Protein AF-A0A7Y6TZ34-F1 (afdb_monomer)

Nearest PDB structures (foldseek):
  5hxy-assembly4_D  TM=5.989E-01  e=1.468E-01  Thermoplasma acidophilum DSM 1728
  5jjv-assembly1_A-2  TM=5.869E-01  e=2.330E-01  Helicobacter pylori 26695
  3crx-assembly1_A  TM=7.226E-01  e=2.640E+00  Punavirus P1

Secondary structure (DSSP, 8-state):
-HHHHHHHHHHHHHTT-HHHHHHHHT--HHHHHHHHHHHHHHTT--HHHHHHHHT-S-HHHHHHHHHHHHHHHHHHHHHHHHHHS--

InterPro domains:
  IPR002104 Integrase, catalytic domain [PF00589] (19-70)
  IPR002104 Integrase, catalytic domain [PS51898] (1-79)
  IPR011010 DNA breaking-rejoining enzyme, catalytic core [SSF56349] (17-78)
  IPR013762 Integrase-like, catalytic domain superfamily [G3DSA:1.10.443.10] (1-81)

Radius of gyration: 16.73 Å; Cα contacts (8 Å, |Δi|>4): 61; chains: 1; bounding box: 44×15×43 Å

Sequence (87 aa):
MKRFFGDCARVLQTQGHAKAAERFARASTHWLRHSHASHAIASGMPIEVAQQNLGHASLATTAIYVTTEAKRRMRAVESFWGKGSST

Mean predicted aligned error: 6.28 Å

Solvent-accessible surface area (backbone atoms only — not comparable to full-atom values): 4887 Å² total; per-residue (Å²): 108,60,66,59,28,43,53,52,12,53,54,30,43,77,70,68,38,53,75,58,13,55,53,29,60,70,45,48,75,65,53,51,53,50,55,50,51,28,49,43,44,72,73,65,47,55,67,68,60,52,20,58,78,69,67,51,98,41,65,73,75,46,45,62,35,53,58,53,41,52,55,51,51,51,54,50,51,52,55,53,56,67,65,66,74,79,123

Organism: NCBI:txid2742824

pLDDT: mean 89.83, std 9.65, range [45.09, 98.12]

Structure (mmCIF, N/CA/C/O backbone):
data_AF-A0A7Y6TZ34-F1
#
_entry.id   AF-A0A7Y6TZ34-F1
#
loop_
_atom_site.group_PDB
_atom_site.id
_atom_site.type_symbol
_atom_site.label_atom_id
_atom_site.label_alt_id
_atom_site.label_comp_id
_atom_site.label_asym_id
_atom_site.label_entity_id
_atom_site.label_seq_id
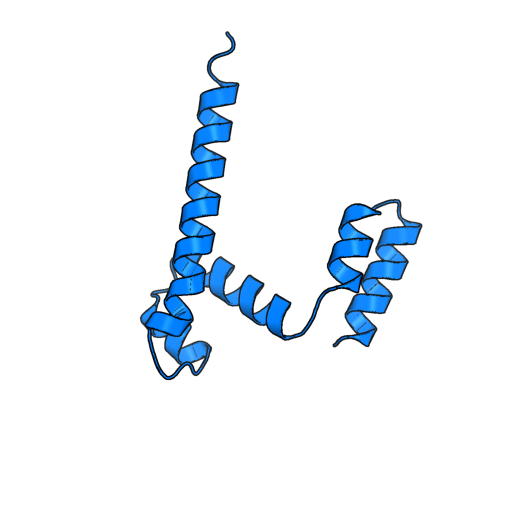_atom_site.pdbx_PDB_ins_code
_atom_site.Cartn_x
_atom_site.Cartn_y
_atom_site.Cartn_z
_atom_site.occupancy
_atom_site.B_iso_or_equiv
_atom_site.auth_seq_id
_atom_site.auth_comp_id
_atom_site.auth_asym_id
_atom_site.auth_atom_id
_atom_site.pdbx_PDB_model_num
ATOM 1 N N . MET A 1 1 ? 16.814 -5.665 0.325 1.00 80.00 1 MET A N 1
ATOM 2 C CA . MET A 1 1 ? 15.566 -5.250 -0.360 1.00 80.00 1 MET A CA 1
ATOM 3 C C . MET A 1 1 ? 15.760 -4.215 -1.467 1.00 80.00 1 MET A C 1
ATOM 5 O O . MET A 1 1 ? 15.261 -4.443 -2.555 1.00 80.00 1 MET A O 1
ATOM 9 N N . LYS A 1 2 ? 16.508 -3.118 -1.256 1.00 88.19 2 LYS A N 1
ATOM 10 C CA . LYS A 1 2 ? 16.729 -2.098 -2.308 1.00 88.19 2 LYS A CA 1
ATOM 11 C C . LYS A 1 2 ? 17.331 -2.670 -3.602 1.00 88.19 2 LYS A C 1
ATOM 13 O O . LYS A 1 2 ? 16.859 -2.347 -4.682 1.00 88.19 2 LYS A O 1
ATOM 18 N N . ARG A 1 3 ? 18.311 -3.578 -3.480 1.00 92.94 3 ARG A N 1
ATOM 19 C CA . ARG A 1 3 ? 18.897 -4.305 -4.621 1.00 92.94 3 ARG A CA 1
ATOM 20 C C . ARG A 1 3 ? 17.845 -5.082 -5.420 1.00 92.94 3 ARG A C 1
ATOM 22 O O . ARG A 1 3 ? 17.743 -4.878 -6.616 1.00 92.94 3 ARG A O 1
ATOM 29 N N . PHE A 1 4 ? 17.023 -5.882 -4.737 1.00 93.88 4 PHE A N 1
ATOM 30 C CA . PHE A 1 4 ? 15.931 -6.639 -5.359 1.00 93.88 4 PHE A CA 1
ATOM 31 C C . PHE A 1 4 ? 14.986 -5.734 -6.161 1.00 93.88 4 PHE A C 1
ATOM 33 O O . PHE A 1 4 ? 14.683 -6.021 -7.311 1.00 93.88 4 PHE A O 1
ATOM 40 N N . PHE A 1 5 ? 14.575 -4.597 -5.595 1.00 94.94 5 PHE A N 1
ATOM 41 C CA . PHE A 1 5 ? 13.732 -3.648 -6.320 1.00 94.94 5 PHE A CA 1
ATOM 42 C C . PHE A 1 5 ? 14.420 -3.006 -7.526 1.00 94.94 5 PHE A C 1
ATOM 44 O O . PHE A 1 5 ? 13.773 -2.821 -8.555 1.00 94.94 5 PHE A O 1
ATOM 51 N N . GLY A 1 6 ? 15.720 -2.719 -7.432 1.00 95.75 6 GLY A N 1
ATOM 52 C CA . GLY A 1 6 ? 16.518 -2.277 -8.577 1.00 95.75 6 GLY A CA 1
ATOM 53 C C . GLY A 1 6 ? 16.590 -3.332 -9.685 1.00 95.75 6 GLY A C 1
ATOM 54 O O . GL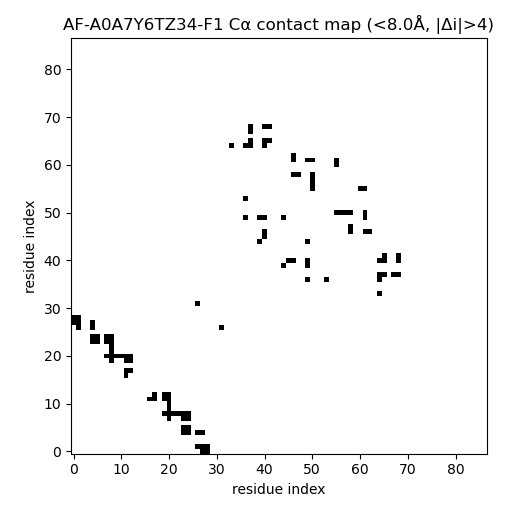Y A 1 6 ? 16.444 -3.000 -10.860 1.00 95.75 6 GLY A O 1
ATOM 55 N N . ASP A 1 7 ? 16.733 -4.607 -9.321 1.00 97.00 7 ASP A N 1
ATOM 56 C CA . ASP A 1 7 ? 16.721 -5.716 -10.278 1.00 97.00 7 ASP A CA 1
ATOM 57 C C . ASP A 1 7 ? 15.355 -5.867 -10.961 1.00 97.00 7 ASP A C 1
ATOM 59 O O . ASP A 1 7 ? 15.295 -5.963 -12.188 1.00 97.00 7 ASP A O 1
ATOM 63 N N . CYS A 1 8 ? 14.254 -5.795 -10.205 1.00 96.00 8 CYS A N 1
ATOM 64 C CA . CYS A 1 8 ? 12.904 -5.771 -10.773 1.00 96.00 8 CYS A CA 1
ATOM 65 C C . CYS A 1 8 ? 12.700 -4.580 -11.715 1.00 96.00 8 CYS A C 1
ATOM 67 O O . CYS A 1 8 ? 12.146 -4.749 -12.799 1.00 96.00 8 CYS A O 1
ATOM 69 N N . ALA A 1 9 ? 13.162 -3.386 -11.330 1.00 97.06 9 ALA A N 1
ATOM 70 C CA . ALA A 1 9 ? 13.055 -2.192 -12.161 1.00 97.06 9 ALA A CA 1
ATOM 71 C C . ALA A 1 9 ? 13.772 -2.376 -13.504 1.00 97.06 9 ALA A C 1
ATOM 73 O O . ALA A 1 9 ? 13.207 -2.072 -14.552 1.00 97.06 9 ALA A O 1
ATOM 74 N N . ARG A 1 10 ? 14.982 -2.946 -13.485 1.00 97.81 10 ARG A N 1
ATOM 75 C CA . ARG A 1 10 ? 15.756 -3.244 -14.694 1.00 97.81 10 ARG A CA 1
ATOM 76 C C . ARG A 1 10 ? 15.040 -4.246 -15.604 1.00 97.81 10 ARG A C 1
ATOM 78 O O . ARG A 1 10 ? 14.963 -4.003 -16.802 1.00 97.81 10 ARG A O 1
ATOM 85 N N . VAL A 1 11 ? 14.483 -5.327 -15.052 1.00 98.12 11 VAL A N 1
ATOM 86 C CA . VAL A 1 11 ? 13.710 -6.315 -15.833 1.00 98.12 11 VAL A CA 1
ATOM 87 C C . VAL A 1 11 ? 12.460 -5.684 -16.454 1.00 98.12 11 VAL A C 1
ATOM 89 O O . VAL A 1 11 ? 12.183 -5.877 -17.636 1.00 98.12 11 VAL A O 1
ATOM 92 N N . LEU A 1 12 ? 11.721 -4.881 -15.687 1.00 98.00 12 LEU A N 1
ATOM 93 C CA . LEU A 1 12 ? 10.528 -4.189 -16.183 1.00 98.00 12 LEU A CA 1
ATOM 94 C C . LEU A 1 12 ? 10.870 -3.174 -17.279 1.00 98.00 12 LEU A C 1
ATOM 96 O O . LEU A 1 12 ? 10.101 -3.014 -18.227 1.00 98.00 12 LEU A O 1
ATOM 100 N N . GLN A 1 13 ? 12.031 -2.522 -17.183 1.00 97.62 13 GLN A N 1
ATOM 101 C CA . GLN A 1 13 ? 12.509 -1.598 -18.205 1.00 97.62 13 GLN A CA 1
ATOM 102 C C . GLN A 1 13 ? 12.768 -2.322 -19.531 1.00 97.62 13 GLN A C 1
ATOM 104 O O . GLN A 1 13 ? 12.326 -1.845 -20.574 1.00 97.62 13 GLN A O 1
ATOM 109 N N . THR A 1 14 ? 13.426 -3.487 -19.505 1.00 97.62 14 THR A N 1
ATOM 110 C CA . THR A 1 14 ? 13.702 -4.264 -20.728 1.00 97.62 14 THR A CA 1
ATOM 111 C C . THR A 1 14 ? 12.437 -4.853 -21.354 1.00 97.62 14 THR A C 1
ATOM 113 O O . THR A 1 14 ? 12.415 -5.115 -22.548 1.00 97.62 14 THR A O 1
ATOM 116 N N . GLN A 1 15 ? 11.376 -5.034 -20.566 1.00 97.38 15 GLN A N 1
ATOM 117 C CA . GLN A 1 15 ? 10.059 -5.490 -21.030 1.00 97.38 15 GLN A CA 1
ATOM 118 C C . GLN A 1 15 ? 9.159 -4.345 -21.538 1.00 97.38 15 GLN A C 1
ATOM 120 O O . GLN A 1 15 ? 8.006 -4.578 -21.886 1.00 97.38 15 GLN A O 1
ATOM 125 N N . GLY A 1 16 ? 9.648 -3.099 -21.561 1.00 96.50 16 GLY A N 1
ATOM 126 C CA . GLY A 1 16 ? 8.878 -1.935 -22.015 1.00 96.50 16 GLY A CA 1
ATOM 127 C C . GLY A 1 16 ? 7.896 -1.370 -20.978 1.00 96.50 16 GLY A C 1
ATOM 128 O O . GLY A 1 16 ? 7.155 -0.431 -21.265 1.00 96.50 16 GLY A O 1
ATOM 129 N N . HIS A 1 17 ? 7.902 -1.870 -19.740 1.00 97.56 17 HIS A N 1
ATOM 130 C CA . HIS A 1 17 ? 7.037 -1.393 -18.658 1.00 97.56 17 HIS A CA 1
ATOM 131 C C . HIS A 1 17 ? 7.649 -0.198 -17.907 1.00 97.56 17 HIS A C 1
ATOM 133 O O . HIS A 1 17 ? 7.801 -0.232 -16.683 1.00 97.56 17 HIS A O 1
ATOM 139 N N . ALA A 1 18 ? 7.961 0.888 -18.622 1.00 95.50 18 ALA A N 1
ATOM 140 C CA . ALA A 1 18 ? 8.705 2.043 -18.094 1.00 95.50 18 ALA A CA 1
ATOM 141 C C . ALA A 1 18 ? 8.119 2.620 -16.787 1.00 95.50 18 ALA A C 1
ATOM 143 O O . ALA A 1 18 ? 8.835 2.847 -15.813 1.00 95.50 18 ALA A O 1
ATOM 144 N N . LYS A 1 19 ? 6.790 2.775 -16.709 1.00 95.94 19 LYS A N 1
ATOM 145 C CA . LYS A 1 19 ? 6.121 3.293 -15.501 1.00 95.94 19 LYS A CA 1
ATOM 146 C C . LYS A 1 19 ? 6.246 2.352 -14.300 1.00 95.94 19 LYS A C 1
ATOM 148 O O . LYS A 1 19 ? 6.336 2.803 -13.160 1.00 95.94 19 LYS A O 1
ATOM 153 N N . ALA A 1 20 ? 6.207 1.040 -14.526 1.00 94.25 20 ALA A N 1
ATOM 154 C CA . ALA A 1 20 ? 6.394 0.071 -13.452 1.00 94.25 20 ALA A CA 1
ATOM 155 C C . ALA A 1 20 ? 7.862 0.054 -13.007 1.00 94.25 20 ALA A C 1
ATOM 157 O O . ALA A 1 20 ? 8.126 0.080 -11.806 1.00 94.25 20 ALA A O 1
ATOM 158 N N . ALA A 1 21 ? 8.798 0.107 -13.957 1.00 96.62 21 ALA A N 1
ATOM 159 C CA . ALA A 1 21 ? 10.226 0.195 -13.680 1.00 96.62 21 ALA A CA 1
ATOM 160 C C . ALA A 1 21 ? 10.565 1.391 -12.775 1.00 96.62 21 ALA A C 1
ATOM 162 O O . ALA A 1 21 ? 11.204 1.209 -11.739 1.00 96.62 21 ALA A O 1
ATOM 163 N N . GLU A 1 22 ? 10.050 2.586 -13.085 1.00 96.00 22 GLU A N 1
ATOM 164 C CA . GLU A 1 22 ? 10.251 3.785 -12.256 1.00 96.00 22 GLU A CA 1
ATOM 165 C C . GLU A 1 22 ? 9.725 3.593 -10.822 1.00 96.00 22 GLU A C 1
ATOM 167 O O . GLU A 1 22 ? 10.393 3.927 -9.839 1.00 96.00 22 GLU A O 1
ATOM 172 N N . ARG A 1 23 ? 8.533 3.001 -10.679 1.00 93.75 23 ARG A N 1
ATOM 173 C CA . ARG A 1 23 ? 7.931 2.738 -9.363 1.00 93.75 23 ARG A CA 1
ATOM 174 C C . ARG A 1 23 ? 8.774 1.772 -8.536 1.00 93.75 23 ARG A C 1
ATOM 176 O O . ARG A 1 23 ? 8.976 2.020 -7.349 1.00 93.75 23 ARG A O 1
ATOM 183 N N . PHE A 1 24 ? 9.278 0.704 -9.151 1.00 94.75 24 PHE A N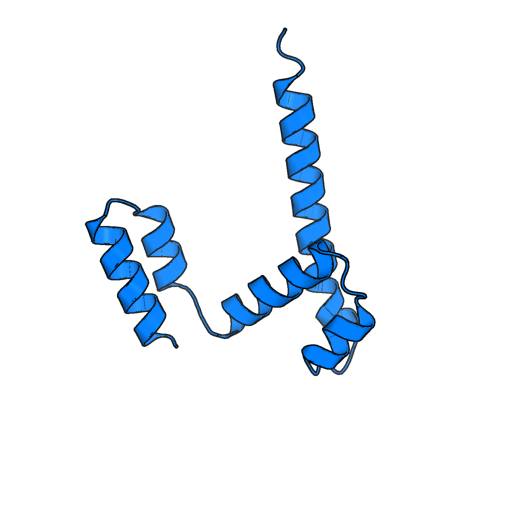 1
ATOM 184 C CA . PHE A 1 24 ? 10.154 -0.254 -8.479 1.00 94.75 24 PHE A CA 1
ATOM 185 C C . 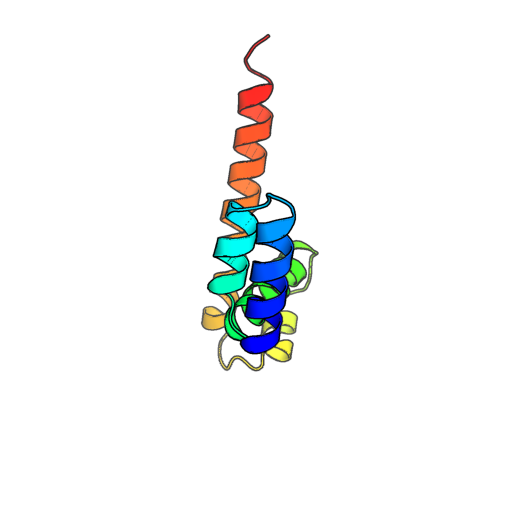PHE A 1 24 ? 11.517 0.361 -8.139 1.00 94.75 24 PHE A C 1
ATOM 187 O O . PHE A 1 24 ? 12.009 0.143 -7.037 1.00 94.75 24 PHE A O 1
ATOM 194 N N . ALA A 1 25 ? 12.083 1.220 -8.989 1.00 95.19 25 ALA A N 1
ATOM 195 C CA . ALA A 1 25 ? 13.346 1.906 -8.697 1.00 95.19 25 ALA A CA 1
ATOM 196 C C . ALA A 1 25 ? 13.274 2.782 -7.428 1.00 95.19 25 ALA A C 1
ATOM 198 O O . ALA A 1 25 ? 14.272 2.956 -6.726 1.00 95.19 25 ALA A O 1
ATOM 199 N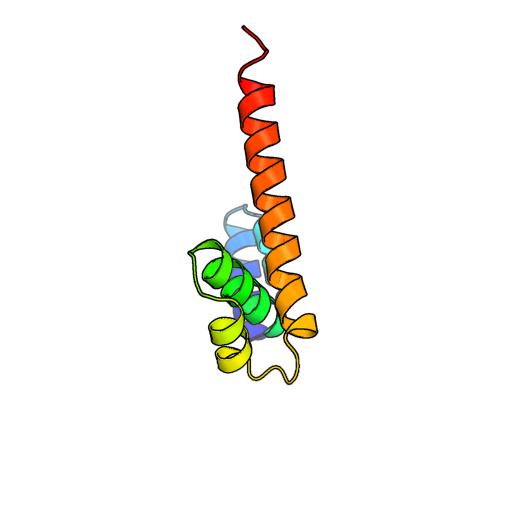 N . ARG A 1 26 ? 12.083 3.303 -7.108 1.00 93.69 26 ARG A N 1
ATOM 200 C CA . ARG A 1 26 ? 11.812 4.125 -5.916 1.00 93.69 26 ARG A CA 1
ATOM 201 C C . ARG A 1 26 ? 11.308 3.322 -4.712 1.00 93.69 26 ARG A C 1
ATOM 203 O O . ARG A 1 26 ? 11.108 3.899 -3.641 1.00 93.69 26 ARG A O 1
ATOM 210 N N . ALA A 1 27 ? 11.078 2.019 -4.863 1.00 93.25 27 ALA A N 1
ATOM 211 C CA . ALA A 1 27 ? 10.501 1.195 -3.812 1.00 93.25 27 ALA A CA 1
ATOM 212 C C . ALA A 1 27 ? 11.484 0.960 -2.653 1.00 93.25 27 ALA A C 1
ATOM 214 O O . ALA A 1 27 ? 12.699 0.832 -2.816 1.00 93.25 27 ALA A O 1
ATOM 215 N N . SER A 1 28 ? 10.931 0.874 -1.446 1.00 92.88 28 SER A N 1
ATOM 216 C CA . SER A 1 28 ? 11.668 0.642 -0.205 1.00 92.88 28 SER A CA 1
ATOM 217 C C . SER A 1 28 ? 10.960 -0.402 0.656 1.00 92.88 28 SER A C 1
ATOM 219 O O . SER A 1 28 ? 9.844 -0.831 0.363 1.00 92.88 28 SER A O 1
ATOM 221 N N . THR A 1 29 ? 11.590 -0.823 1.750 1.00 91.12 29 THR A N 1
ATOM 222 C CA . THR A 1 29 ? 10.945 -1.705 2.738 1.00 91.12 29 THR A CA 1
ATOM 223 C C . THR A 1 29 ? 9.672 -1.082 3.315 1.00 91.12 29 THR A C 1
ATOM 225 O O . THR A 1 29 ? 8.688 -1.780 3.546 1.00 91.12 29 THR A O 1
ATOM 228 N N . HIS A 1 30 ? 9.652 0.242 3.478 1.00 90.19 30 HIS A N 1
ATOM 229 C CA . HIS A 1 30 ? 8.470 0.981 3.909 1.00 90.19 30 HIS A CA 1
ATOM 230 C C . HIS A 1 30 ? 7.327 0.897 2.883 1.00 90.19 30 HIS A C 1
ATOM 232 O O . HIS A 1 30 ? 6.171 0.740 3.267 1.00 90.19 30 HIS A O 1
ATOM 238 N N . TRP A 1 31 ? 7.637 0.891 1.583 1.00 91.00 31 TRP A N 1
ATOM 239 C CA . TRP A 1 31 ? 6.634 0.729 0.525 1.00 91.00 31 TRP A CA 1
ATOM 240 C C . TRP A 1 31 ? 5.901 -0.622 0.593 1.00 91.00 31 TRP A C 1
ATOM 242 O O . TRP A 1 31 ? 4.690 -0.686 0.367 1.00 91.00 31 TRP A O 1
ATOM 25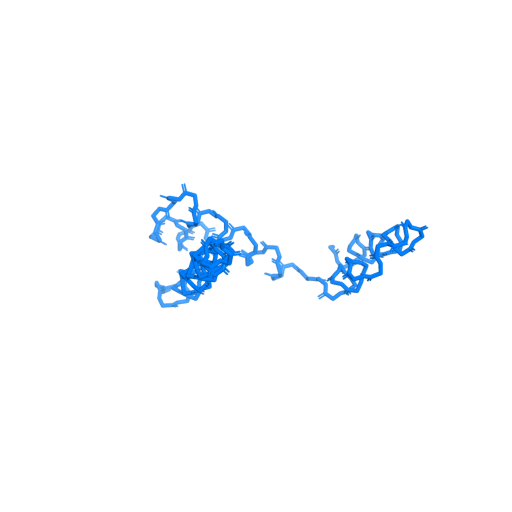2 N N . LEU A 1 32 ? 6.605 -1.695 0.971 1.00 90.25 32 LEU A N 1
ATOM 253 C CA . LEU A 1 32 ? 5.981 -3.005 1.199 1.00 90.25 32 LEU A CA 1
ATOM 254 C C . LEU A 1 32 ? 5.071 -3.001 2.415 1.00 90.25 32 LEU A C 1
ATOM 256 O O . LEU A 1 32 ? 3.953 -3.497 2.319 1.00 90.25 32 LEU A O 1
ATOM 260 N N . ARG A 1 33 ? 5.525 -2.415 3.533 1.00 91.88 33 ARG A N 1
ATOM 261 C CA . ARG A 1 33 ? 4.693 -2.266 4.734 1.00 91.88 33 ARG A CA 1
ATOM 262 C C . ARG A 1 33 ? 3.397 -1.531 4.393 1.00 91.88 33 ARG A C 1
ATOM 264 O O . ARG A 1 33 ? 2.329 -1.990 4.780 1.00 91.88 33 ARG A O 1
ATOM 271 N N . HIS A 1 34 ? 3.494 -0.459 3.606 1.00 90.81 34 HIS A N 1
ATOM 272 C CA . HIS A 1 34 ? 2.327 0.268 3.119 1.00 90.81 34 HIS A CA 1
ATOM 273 C C . HIS A 1 34 ? 1.395 -0.599 2.284 1.00 90.81 34 HIS A C 1
ATOM 275 O O . HIS A 1 34 ? 0.202 -0.673 2.565 1.00 90.81 34 HIS A O 1
ATOM 281 N N . SER A 1 35 ? 1.946 -1.273 1.277 1.00 90.06 35 SER A N 1
ATOM 282 C CA . SER A 1 35 ? 1.159 -2.109 0.370 1.00 90.06 35 SER A CA 1
ATOM 283 C C . SER A 1 35 ? 0.452 -3.239 1.122 1.00 90.06 35 SER A C 1
ATOM 285 O O . SER A 1 35 ? -0.730 -3.474 0.894 1.00 90.06 35 SER A O 1
ATOM 287 N N . HIS A 1 36 ? 1.144 -3.887 2.062 1.00 92.56 36 HIS A N 1
ATOM 288 C CA . HIS A 1 36 ? 0.577 -4.932 2.908 1.00 92.56 36 HIS A CA 1
ATOM 289 C C . HIS A 1 36 ? -0.547 -4.402 3.807 1.00 92.56 36 HIS A C 1
ATOM 291 O O . HIS A 1 36 ? -1.649 -4.942 3.771 1.00 92.56 36 HIS A O 1
ATOM 297 N N . ALA A 1 37 ? -0.301 -3.333 4.569 1.00 93.50 37 ALA A N 1
ATOM 298 C CA . ALA A 1 37 ? -1.271 -2.794 5.521 1.00 93.50 37 ALA A CA 1
ATOM 299 C C . ALA A 1 37 ? -2.544 -2.279 4.833 1.00 93.50 37 ALA A C 1
ATOM 301 O O . ALA A 1 37 ? -3.653 -2.631 5.238 1.00 93.50 37 ALA A O 1
ATOM 302 N N . SER A 1 38 ? -2.391 -1.500 3.756 1.00 91.38 38 SER A N 1
ATOM 303 C CA . SER A 1 38 ? -3.519 -1.033 2.949 1.00 91.38 38 SER A CA 1
ATOM 304 C C . SER A 1 38 ? -4.308 -2.203 2.363 1.00 91.38 38 SER A C 1
ATOM 306 O O . SER A 1 38 ? -5.526 -2.239 2.505 1.00 91.38 38 SER A O 1
ATOM 308 N N . HIS A 1 39 ? -3.638 -3.204 1.782 1.00 91.12 39 HIS A N 1
ATOM 309 C CA . HIS A 1 39 ? -4.328 -4.362 1.212 1.00 91.12 39 HIS A CA 1
ATOM 310 C C . HIS A 1 39 ? -5.055 -5.195 2.277 1.00 91.12 39 HIS A C 1
ATOM 312 O O . HIS A 1 39 ? -6.192 -5.612 2.052 1.00 91.12 39 HIS A O 1
ATOM 318 N N . ALA A 1 40 ? -4.432 -5.441 3.429 1.00 93.31 40 ALA A N 1
ATOM 319 C CA . ALA A 1 40 ? -5.024 -6.230 4.505 1.00 93.31 40 ALA A CA 1
ATOM 320 C C . ALA A 1 40 ? -6.313 -5.581 5.029 1.00 93.31 40 ALA A C 1
ATOM 322 O O . ALA A 1 40 ? -7.357 -6.232 5.082 1.00 93.31 40 ALA A O 1
ATOM 323 N N . ILE A 1 41 ? -6.269 -4.276 5.315 1.00 92.81 41 ILE A N 1
ATOM 324 C CA . ILE A 1 41 ? -7.437 -3.505 5.761 1.00 92.81 41 ILE A CA 1
ATOM 325 C C . ILE A 1 41 ? -8.511 -3.465 4.666 1.00 92.81 41 ILE A C 1
ATOM 327 O O . ILE A 1 41 ? -9.690 -3.679 4.944 1.00 92.81 41 ILE A O 1
ATOM 331 N N . ALA A 1 42 ? -8.122 -3.266 3.401 1.00 89.12 42 ALA A N 1
ATOM 332 C CA . ALA A 1 42 ? -9.057 -3.300 2.275 1.00 89.12 42 ALA A CA 1
ATOM 333 C C . ALA A 1 42 ? -9.799 -4.634 2.153 1.00 89.12 42 ALA A C 1
ATOM 335 O O . ALA A 1 42 ? -10.950 -4.645 1.717 1.00 89.12 42 ALA A O 1
ATOM 336 N N . SER A 1 43 ? -9.126 -5.723 2.531 1.00 91.19 43 SER A N 1
ATOM 337 C CA . SER A 1 43 ? -9.639 -7.097 2.494 1.00 91.19 43 SER A CA 1
ATOM 338 C C . SER A 1 43 ? -10.457 -7.459 3.738 1.00 91.19 43 SER A C 1
ATOM 340 O O . SER A 1 43 ? -10.900 -8.595 3.854 1.00 91.19 43 SER A O 1
ATOM 342 N N . GLY A 1 44 ? -10.669 -6.510 4.657 1.00 91.94 44 GLY A N 1
ATOM 343 C CA . GLY A 1 44 ? -11.516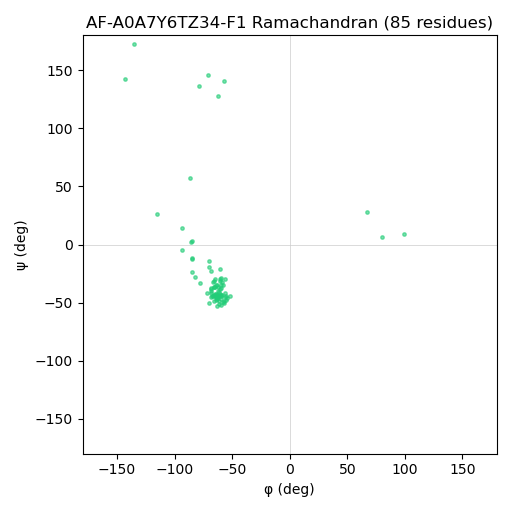 -6.686 5.836 1.00 91.94 44 GLY A CA 1
ATOM 344 C C . GLY A 1 44 ? -10.768 -7.000 7.130 1.00 91.94 44 GLY A C 1
ATOM 345 O O . GLY A 1 44 ? -11.418 -7.299 8.127 1.00 91.94 44 GLY A O 1
ATOM 346 N N . MET A 1 45 ? -9.432 -6.922 7.159 1.00 94.94 45 MET A N 1
ATOM 347 C CA . MET A 1 45 ? -8.699 -7.034 8.424 1.00 94.94 45 MET A CA 1
ATOM 348 C C . MET A 1 45 ? -9.098 -5.883 9.367 1.00 94.94 45 MET A C 1
ATOM 350 O O . MET A 1 45 ? -8.984 -4.721 8.958 1.00 94.94 45 MET A O 1
ATOM 354 N N . PRO A 1 46 ? -9.506 -6.169 10.620 1.00 94.81 46 PRO A N 1
ATOM 355 C CA . PRO A 1 46 ? -9.753 -5.132 11.617 1.00 94.81 46 PRO A CA 1
ATOM 356 C C . PRO A 1 46 ? -8.510 -4.264 11.836 1.00 94.81 46 PRO A C 1
ATOM 358 O O . PRO A 1 46 ? -7.379 -4.764 11.849 1.00 94.81 46 PRO A O 1
ATOM 361 N N . ILE A 1 47 ? -8.706 -2.956 12.001 1.00 94.06 47 ILE A N 1
ATOM 362 C CA . ILE A 1 47 ? -7.599 -1.995 12.091 1.00 94.06 47 ILE A CA 1
ATOM 363 C C . ILE A 1 47 ? -6.735 -2.230 13.340 1.00 94.06 47 ILE A C 1
ATOM 365 O O . ILE A 1 47 ? -5.528 -1.998 13.304 1.00 94.06 47 ILE A O 1
ATOM 369 N N . GLU A 1 48 ? -7.324 -2.746 14.415 1.00 95.69 48 GLU A N 1
ATOM 370 C CA . GLU A 1 48 ? -6.658 -3.107 15.666 1.00 95.69 48 GLU A CA 1
ATOM 371 C C . GLU A 1 48 ? -5.693 -4.277 15.447 1.00 95.69 48 GLU A C 1
ATOM 373 O O . GLU A 1 48 ? -4.535 -4.224 15.856 1.00 95.69 48 GLU A O 1
ATOM 378 N N . VAL A 1 49 ? -6.127 -5.296 14.700 1.00 96.44 49 VAL A N 1
ATOM 379 C CA . VAL A 1 49 ? -5.280 -6.441 14.330 1.00 96.44 49 VAL A CA 1
ATOM 380 C C . VAL A 1 49 ? -4.142 -5.985 13.418 1.00 96.44 49 VAL A C 1
ATOM 382 O O . VAL A 1 49 ? -2.986 -6.356 13.621 1.00 96.44 49 VAL A O 1
ATOM 385 N N . ALA A 1 50 ? -4.439 -5.123 12.440 1.00 94.69 50 ALA A N 1
ATOM 386 C CA . ALA A 1 50 ? -3.411 -4.542 11.582 1.00 94.69 50 ALA A CA 1
ATOM 387 C C . ALA A 1 50 ? -2.399 -3.712 12.395 1.00 94.69 50 ALA A C 1
ATOM 389 O O . ALA A 1 50 ? -1.197 -3.810 12.163 1.00 94.69 50 ALA A O 1
ATOM 390 N N . GLN A 1 51 ? -2.855 -2.928 13.374 1.00 96.50 51 GLN A N 1
ATOM 391 C CA . GLN A 1 51 ? -1.994 -2.139 14.257 1.00 96.50 51 GLN A CA 1
ATOM 392 C C . GLN A 1 51 ? -1.048 -3.023 15.077 1.00 96.50 51 GLN A C 1
ATOM 394 O O . GLN A 1 51 ? 0.146 -2.714 15.141 1.00 96.50 51 GLN A O 1
ATOM 399 N N . GLN A 1 52 ? -1.549 -4.123 15.639 1.00 96.31 52 GLN A N 1
ATOM 400 C CA . GLN A 1 52 ? -0.738 -5.090 16.381 1.00 96.31 52 GLN A CA 1
ATOM 401 C C . GLN A 1 52 ? 0.296 -5.773 15.479 1.00 96.31 52 GLN A C 1
ATOM 403 O O . GLN A 1 52 ? 1.482 -5.771 15.804 1.00 96.31 52 GLN A O 1
ATOM 408 N N . ASN A 1 53 ? -0.117 -6.258 14.304 1.00 94.69 53 ASN A N 1
ATOM 409 C CA . ASN A 1 53 ? 0.782 -6.897 13.333 1.00 94.69 53 ASN A CA 1
ATOM 410 C C . ASN A 1 53 ? 1.891 -5.956 12.840 1.00 94.69 53 ASN A C 1
ATOM 412 O O . ASN A 1 53 ? 2.997 -6.389 12.515 1.00 94.69 53 ASN A O 1
ATOM 416 N N . LEU A 1 54 ? 1.602 -4.656 12.770 1.00 93.75 54 LEU A N 1
ATOM 417 C CA . LEU A 1 54 ? 2.566 -3.634 12.371 1.00 93.75 54 LEU A CA 1
ATOM 418 C C . LEU A 1 54 ? 3.443 -3.142 13.531 1.00 93.75 54 LEU A C 1
ATOM 420 O O . LEU A 1 54 ? 4.439 -2.463 13.266 1.00 93.75 54 LEU A O 1
ATOM 424 N N . GLY A 1 55 ? 3.094 -3.473 14.778 1.00 95.00 55 GLY A N 1
A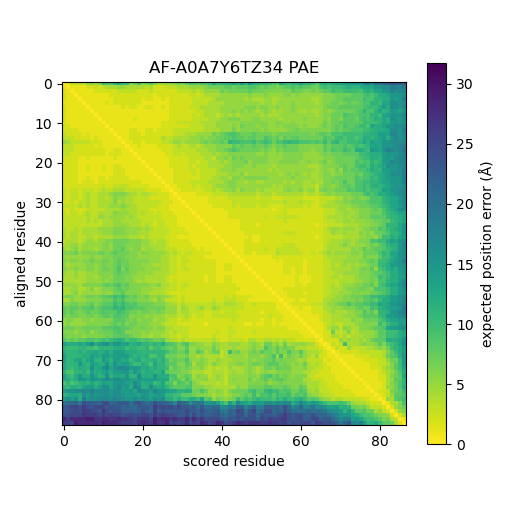TOM 425 C CA . GLY A 1 55 ? 3.799 -3.035 15.983 1.00 95.00 55 GLY A CA 1
ATOM 426 C C . GLY A 1 55 ? 3.693 -1.529 16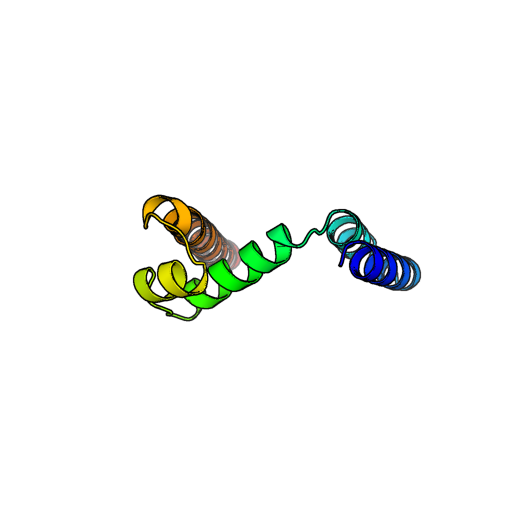.240 1.00 95.00 55 GLY A C 1
ATOM 427 O O . GLY A 1 55 ? 4.611 -0.931 16.795 1.00 95.00 55 GLY A O 1
ATOM 428 N N . HIS A 1 56 ? 2.619 -0.878 15.787 1.00 96.56 56 HIS A N 1
ATOM 429 C CA . HIS A 1 56 ? 2.446 0.563 15.982 1.00 96.56 56 HIS A CA 1
ATOM 430 C C . HIS A 1 56 ? 1.957 0.866 17.398 1.00 96.56 56 HIS A C 1
ATOM 432 O O . HIS A 1 56 ? 1.013 0.245 17.855 1.00 96.56 56 HIS A O 1
ATOM 438 N N . ALA A 1 57 ? 2.507 1.871 18.078 1.00 94.44 57 ALA A N 1
ATOM 439 C CA . ALA A 1 57 ? 2.056 2.233 19.429 1.00 94.44 57 ALA A CA 1
ATOM 440 C C . ALA A 1 57 ? 0.652 2.877 19.474 1.00 94.44 57 ALA A C 1
ATOM 442 O O . ALA A 1 57 ? 0.065 3.012 20.542 1.00 94.44 57 ALA A O 1
ATOM 443 N N . SER A 1 58 ? 0.117 3.307 18.327 1.00 94.25 58 SER A N 1
ATOM 444 C CA . SER A 1 58 ? -1.143 4.044 18.233 1.00 94.25 58 SER A CA 1
ATOM 445 C C . SER A 1 58 ? -1.940 3.646 16.994 1.00 94.25 58 SER A C 1
ATOM 447 O O . SER A 1 58 ? -1.385 3.478 15.904 1.00 94.25 58 SER A O 1
ATOM 449 N N . LEU A 1 59 ? -3.267 3.582 17.146 1.00 91.75 59 LEU A N 1
ATOM 450 C CA . LEU A 1 59 ? -4.202 3.433 16.029 1.00 91.75 59 LEU A CA 1
ATOM 451 C C . LEU A 1 59 ? -4.110 4.595 15.035 1.00 91.75 59 LEU A C 1
ATOM 453 O O . LEU A 1 59 ? -4.307 4.376 13.843 1.00 91.75 59 LEU A O 1
ATOM 457 N N . ALA A 1 60 ? -3.745 5.802 15.481 1.00 92.38 60 ALA A N 1
ATOM 458 C CA . ALA A 1 60 ? -3.597 6.960 14.599 1.00 92.38 60 ALA A CA 1
ATOM 459 C C . ALA A 1 60 ? -2.528 6.722 13.517 1.00 92.38 60 ALA A C 1
ATOM 461 O O . ALA A 1 60 ? -2.729 7.069 12.354 1.00 92.38 60 ALA A O 1
ATOM 462 N N . THR A 1 61 ? -1.424 6.052 13.867 1.00 92.00 61 THR A N 1
ATOM 463 C CA . THR A 1 61 ? -0.371 5.681 12.908 1.00 92.00 61 THR A CA 1
ATOM 464 C C . THR A 1 61 ? -0.866 4.651 11.893 1.00 92.00 61 THR A C 1
ATOM 466 O O . THR A 1 61 ? -0.444 4.668 10.742 1.00 92.00 61 THR A O 1
ATOM 469 N N . THR A 1 62 ? -1.781 3.764 12.284 1.00 93.81 62 THR A N 1
ATOM 470 C CA . THR A 1 62 ? -2.373 2.752 11.391 1.00 93.81 62 THR A CA 1
ATOM 471 C C . THR A 1 62 ? -3.521 3.320 10.548 1.00 93.81 62 THR A C 1
ATOM 473 O O . THR A 1 62 ? -3.731 2.890 9.413 1.00 93.81 62 THR A O 1
ATOM 476 N N . ALA A 1 63 ? -4.225 4.345 11.033 1.00 92.06 63 ALA A N 1
ATOM 477 C CA . ALA A 1 63 ? -5.350 4.980 10.343 1.00 92.06 63 ALA A CA 1
ATOM 478 C C . ALA A 1 63 ? -4.970 5.605 8.985 1.00 92.06 63 ALA A C 1
ATOM 480 O O . ALA A 1 63 ? -5.821 5.732 8.097 1.00 92.06 63 ALA A O 1
ATOM 481 N N . ILE A 1 64 ? -3.686 5.911 8.761 1.00 89.06 64 ILE A N 1
ATOM 482 C CA . ILE A 1 64 ? -3.178 6.358 7.452 1.00 89.06 64 ILE A CA 1
ATOM 483 C C . ILE A 1 64 ? -3.493 5.350 6.328 1.00 89.06 64 ILE A C 1
ATOM 485 O O . ILE A 1 64 ? -3.698 5.739 5.175 1.00 89.06 64 ILE A O 1
ATOM 489 N N . TYR A 1 65 ? -3.586 4.056 6.650 1.00 88.38 65 TYR A N 1
ATOM 490 C CA . TYR A 1 65 ? -3.891 3.010 5.673 1.00 88.38 65 TYR A CA 1
ATOM 491 C C . TYR A 1 65 ? -5.382 2.949 5.327 1.00 88.38 65 TYR A C 1
ATOM 493 O O . TYR A 1 65 ? -5.718 2.703 4.168 1.00 88.38 65 TYR A O 1
ATOM 501 N N . VAL A 1 66 ? -6.269 3.257 6.282 1.00 87.12 66 VAL A N 1
ATOM 502 C CA . VAL A 1 66 ? -7.725 3.328 6.058 1.00 87.12 66 VAL A CA 1
ATOM 503 C C . VAL A 1 66 ? -8.069 4.464 5.103 1.00 87.12 66 VAL A C 1
ATOM 505 O O . VAL A 1 66 ? -8.790 4.263 4.130 1.00 87.12 66 VAL A O 1
ATOM 508 N N . THR A 1 67 ? -7.523 5.659 5.341 1.00 79.81 67 THR A N 1
ATOM 509 C CA . THR A 1 67 ? -7.804 6.836 4.496 1.00 79.81 67 THR A CA 1
ATOM 510 C C . THR A 1 67 ? -7.326 6.640 3.057 1.00 79.81 67 THR A C 1
ATOM 512 O O . THR A 1 67 ? -7.982 7.077 2.110 1.00 79.81 67 THR A O 1
ATOM 515 N N . THR A 1 68 ? -6.206 5.938 2.878 1.00 79.69 68 THR A N 1
ATOM 516 C CA . THR A 1 68 ? -5.680 5.575 1.558 1.00 79.69 68 THR A CA 1
ATOM 517 C C . THR A 1 68 ? -6.634 4.635 0.817 1.00 79.69 68 THR A C 1
ATOM 519 O O . THR A 1 68 ? -6.943 4.880 -0.354 1.00 79.69 68 THR A O 1
ATOM 522 N N . GLU A 1 69 ? -7.157 3.613 1.497 1.00 80.69 69 GLU A N 1
ATOM 523 C CA . GLU A 1 69 ? -8.137 2.689 0.915 1.00 80.69 69 GLU A CA 1
ATOM 524 C C . GLU A 1 69 ? -9.491 3.350 0.653 1.00 80.69 69 GLU A C 1
ATOM 526 O O . GLU A 1 69 ? -10.058 3.152 -0.420 1.00 80.69 69 GLU A O 1
ATOM 531 N N . ALA A 1 70 ? -9.980 4.207 1.551 1.00 80.94 70 ALA A N 1
ATOM 532 C CA . ALA A 1 70 ? -11.205 4.975 1.332 1.00 80.94 70 ALA A CA 1
ATOM 533 C C . ALA A 1 70 ? -11.109 5.820 0.051 1.00 80.94 70 ALA A C 1
ATOM 535 O O . ALA A 1 70 ? -11.962 5.714 -0.831 1.00 80.94 70 ALA A O 1
ATOM 536 N N . LYS A 1 71 ? -10.005 6.561 -0.124 1.00 82.81 71 LYS A N 1
ATOM 537 C CA . LYS A 1 71 ? -9.734 7.325 -1.354 1.00 82.81 71 LYS A CA 1
ATOM 538 C C . LYS A 1 71 ? -9.675 6.431 -2.596 1.00 82.81 71 LYS A C 1
ATOM 540 O O . LYS A 1 71 ? -10.109 6.840 -3.670 1.00 82.81 71 LYS A O 1
ATOM 545 N N . ARG A 1 72 ? -9.116 5.222 -2.483 1.00 82.69 72 ARG A N 1
ATOM 546 C CA . ARG A 1 72 ? -9.058 4.257 -3.592 1.00 82.69 72 ARG A CA 1
ATOM 547 C C . ARG A 1 72 ? -10.449 3.737 -3.962 1.00 82.69 72 ARG A C 1
ATOM 549 O O . ARG A 1 72 ? -10.755 3.687 -5.150 1.00 82.69 72 ARG A O 1
ATOM 556 N N . ARG A 1 73 ? -11.276 3.396 -2.971 1.00 83.25 73 ARG A N 1
ATOM 557 C CA . ARG A 1 73 ? -12.663 2.945 -3.163 1.00 83.25 73 ARG A CA 1
ATOM 558 C C . ARG A 1 73 ? -13.524 4.041 -3.791 1.00 83.25 73 ARG A C 1
ATOM 560 O O . ARG A 1 73 ? -14.193 3.767 -4.779 1.00 83.25 73 ARG A O 1
ATOM 567 N N . MET A 1 74 ? -13.431 5.278 -3.300 1.00 87.06 74 MET A N 1
ATOM 568 C CA . MET A 1 74 ? -14.154 6.424 -3.871 1.00 87.06 74 MET A CA 1
ATOM 569 C C . MET A 1 74 ? -13.818 6.639 -5.350 1.00 87.06 74 MET A C 1
ATOM 571 O O . MET A 1 74 ? -14.723 6.671 -6.176 1.00 87.06 74 MET A O 1
ATOM 575 N N . ARG A 1 75 ? -12.527 6.667 -5.714 1.00 87.62 75 ARG A N 1
ATOM 576 C CA . ARG A 1 75 ? -12.113 6.788 -7.125 1.00 87.62 75 ARG A CA 1
ATOM 577 C C . ARG A 1 75 ? -12.634 5.651 -8.006 1.00 87.62 75 ARG A C 1
ATOM 579 O O . ARG A 1 75 ? -12.916 5.864 -9.181 1.00 87.62 75 ARG A O 1
ATOM 586 N N . ALA A 1 76 ? -12.722 4.434 -7.467 1.00 86.12 76 ALA A N 1
ATOM 587 C CA . ALA A 1 76 ? -13.266 3.297 -8.205 1.00 86.12 76 ALA A CA 1
ATOM 588 C C . ALA A 1 76 ? -14.772 3.463 -8.462 1.00 86.12 76 ALA A C 1
ATOM 590 O O . ALA A 1 76 ? -15.222 3.214 -9.578 1.00 86.12 76 ALA A O 1
ATOM 591 N N . VAL A 1 77 ? -15.521 3.939 -7.460 1.00 89.31 77 VAL A N 1
ATOM 592 C CA . VAL A 1 77 ? -16.947 4.276 -7.579 1.00 89.31 77 VAL A CA 1
ATOM 593 C C . VAL A 1 77 ? -17.149 5.385 -8.616 1.00 89.31 77 VAL A C 1
ATOM 595 O O . VAL A 1 77 ? -17.905 5.193 -9.562 1.00 89.31 77 VAL A O 1
ATOM 598 N N . GLU A 1 78 ? -16.418 6.497 -8.516 1.00 91.88 78 GLU A N 1
ATOM 599 C CA . GLU A 1 78 ? -16.475 7.601 -9.489 1.00 91.88 78 GLU A CA 1
ATOM 600 C C . GLU A 1 78 ? -16.178 7.131 -10.919 1.00 91.88 78 GLU A C 1
ATOM 602 O O . GLU A 1 78 ? -16.910 7.466 -11.848 1.00 91.88 78 GLU A O 1
ATOM 607 N N . SER A 1 79 ? -15.144 6.302 -11.111 1.00 89.50 79 SER A N 1
ATOM 608 C CA . SER A 1 79 ? -14.818 5.768 -12.437 1.00 89.50 79 SER A CA 1
ATOM 609 C C . SER A 1 79 ? -15.896 4.837 -12.989 1.00 89.50 79 SER A C 1
ATOM 611 O O . SER A 1 79 ? -16.011 4.743 -14.211 1.00 89.50 79 SER A O 1
ATOM 613 N N . PHE A 1 80 ? -16.610 4.099 -12.139 1.00 87.12 80 PHE A N 1
ATOM 614 C CA . PHE A 1 80 ? -17.689 3.212 -12.567 1.00 87.12 80 PHE A CA 1
ATOM 615 C C . PHE A 1 80 ? -18.892 4.028 -13.050 1.00 87.12 80 PHE A C 1
ATOM 617 O O . PHE A 1 80 ? -19.344 3.842 -14.178 1.00 87.12 80 PHE A O 1
ATOM 624 N N . TRP A 1 81 ? -19.340 4.998 -12.247 1.00 86.75 81 TRP A N 1
ATOM 625 C CA . TRP A 1 81 ? -20.483 5.847 -12.593 1.00 86.75 81 TRP A CA 1
ATOM 626 C C . TRP A 1 81 ? -20.191 6.796 -13.760 1.00 86.75 81 TRP A C 1
ATOM 628 O O . TRP A 1 81 ? -21.033 6.944 -14.639 1.00 86.75 81 TRP A O 1
ATOM 638 N N . GLY A 1 82 ? -18.983 7.364 -13.841 1.00 78.38 82 GLY A N 1
ATOM 639 C CA . GLY A 1 82 ? -18.587 8.243 -14.948 1.00 78.38 82 GLY A CA 1
ATOM 640 C C . GLY A 1 82 ? -18.407 7.531 -16.295 1.00 78.38 82 GLY A C 1
ATOM 641 O O . GLY A 1 82 ? -18.450 8.179 -17.334 1.00 78.38 82 GLY A O 1
ATOM 642 N N . LYS A 1 83 ? -18.222 6.202 -16.305 1.00 65.50 83 LYS A N 1
ATOM 643 C CA . LYS A 1 83 ? -18.234 5.388 -17.536 1.00 65.50 83 LYS A CA 1
ATOM 644 C C . LYS A 1 83 ? -19.644 4.962 -17.953 1.00 65.50 83 LYS A C 1
ATOM 646 O O . LYS A 1 83 ? -19.852 4.671 -19.124 1.00 65.50 83 LYS A O 1
ATOM 651 N N . GLY A 1 84 ? -20.586 4.910 -17.010 1.00 56.41 84 GLY A N 1
ATOM 652 C CA . GLY A 1 84 ? -21.983 4.541 -17.256 1.00 56.41 84 GLY A CA 1
ATOM 653 C C . GLY A 1 84 ? -22.879 5.697 -17.711 1.00 56.41 84 GLY A C 1
ATOM 654 O O . GLY A 1 84 ? -23.993 5.450 -18.147 1.00 56.41 84 GLY A O 1
ATOM 655 N N . SER A 1 85 ? -22.414 6.948 -17.632 1.00 59.28 85 SER A N 1
ATOM 656 C CA . SER A 1 85 ? -23.187 8.147 -17.992 1.00 59.28 85 SER A CA 1
ATOM 657 C C . SER A 1 85 ? -22.979 8.631 -19.439 1.00 59.28 85 SER A C 1
ATOM 659 O O . SER A 1 85 ? -23.294 9.778 -19.741 1.00 59.28 85 SER A O 1
ATOM 661 N N . SER A 1 86 ? -22.388 7.813 -20.319 1.00 55.78 86 SER A N 1
ATOM 662 C CA . SER A 1 86 ? -22.098 8.160 -21.727 1.00 55.78 86 SER A CA 1
ATOM 663 C C . SER A 1 86 ? -22.863 7.312 -22.753 1.00 55.78 86 SER A C 1
ATOM 665 O O . SER A 1 86 ? -22.404 7.154 -23.882 1.00 55.78 86 SER A O 1
ATOM 667 N N . THR A 1 87 ? -24.025 6.785 -22.374 1.00 45.09 87 THR A N 1
ATOM 668 C CA . THR A 1 87 ? -25.030 6.193 -23.277 1.00 45.09 87 THR A CA 1
ATOM 669 C C . THR A 1 87 ? -26.311 6.991 -23.180 1.00 45.09 87 THR A C 1
ATOM 671 O O . THR A 1 87 ? -26.882 7.298 -24.245 1.00 45.09 87 THR A O 1
#

Foldseek 3Di:
DLVVLQVVLVVCVVVVVNVSSVVSNPDDPVNVLLVVLLVCVLVPNDLVNSCVVSVPPDSVVSCVSVVVNVVVVVVVVVVVVVVVPPD